Protein AF-A0A193QEX2-F1 (afdb_monomer_lite)

Organism: Sodalis glossinidius (strain morsitans) (NCBI:txid343509)

InterPro domains:
  IPR018875 Antirepressor protein ant, N-terminal [PF10547] (1-49)
  IPR018875 Antirepressor protein ant, N-terminal [PR01994] (1-24)
  IPR018875 Antirepressor protein ant, N-terminal [PR01994] (25-47)
  IPR018877 Bacteriophage P22, Orf201, C-terminal [PF10549] (56-87)

Secondary structure (DSSP, 8-state):
-----GGGHHHHH-S--GGGS-HHHHHHHHHHHHHHHHHHHHHHHHS----TTS--HHHHHHHHHHHHHHHHHHHHHHHHHHHHHTT-PPP-

Sequence (92 aa):
MLCLPLRKLAGWLQTINPNKVKSEIRDKVVQYQNECDDVLYEYWTKGQVTNPRKRSVMQELNAACAELKTDKAVASVFGTELNEWKGIDLPG

Structure (mmCIF, N/CA/C/O backbone):
data_AF-A0A193QEX2-F1
#
_entry.id   AF-A0A193QEX2-F1
#
loop_
_atom_site.group_PDB
_atom_site.id
_atom_site.type_symbol
_atom_site.label_atom_id
_atom_site.label_alt_id
_atom_site.label_comp_id
_atom_site.label_asym_id
_atom_site.label_entity_id
_atom_site.label_seq_id
_atom_site.pdbx_PDB_ins_code
_atom_site.Cartn_x
_atom_site.Cartn_y
_atom_site.Cartn_z
_atom_site.occupancy
_atom_site.B_iso_or_equiv
_atom_site.auth_seq_id
_atom_site.auth_comp_id
_atom_site.auth_asym_id
_atom_site.auth_atom_id
_atom_site.pdbx_PDB_model_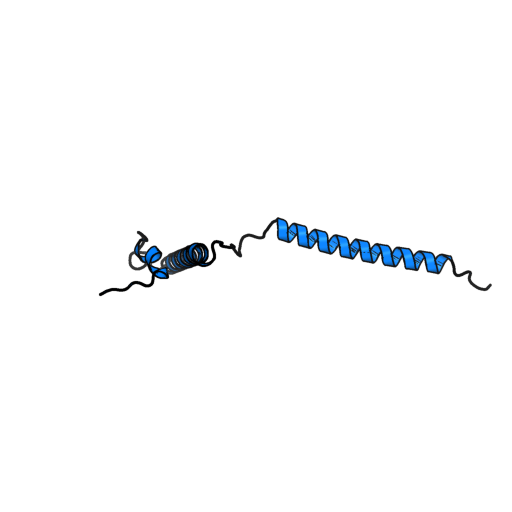num
ATOM 1 N N . MET A 1 1 ? -17.339 -24.228 20.228 1.00 48.81 1 MET A N 1
ATOM 2 C CA . MET A 1 1 ? -16.079 -24.241 19.455 1.00 48.81 1 MET A CA 1
ATOM 3 C C . MET A 1 1 ? -16.031 -22.953 18.640 1.00 48.81 1 MET A C 1
ATOM 5 O O . MET A 1 1 ? -16.844 -22.810 17.739 1.00 48.81 1 MET A O 1
ATOM 9 N N . LEU A 1 2 ? -15.197 -21.978 19.011 1.00 62.75 2 LEU A N 1
ATOM 10 C CA . LEU A 1 2 ? -15.046 -20.721 18.264 1.00 62.75 2 LEU A CA 1
ATOM 11 C C . LEU A 1 2 ? -13.842 -20.867 17.330 1.00 62.75 2 LEU A C 1
ATOM 13 O O . LEU A 1 2 ? -12.702 -20.718 17.755 1.00 62.75 2 LEU A O 1
ATOM 17 N N . CYS A 1 3 ? -14.086 -21.225 16.073 1.00 68.00 3 CYS A N 1
ATOM 18 C CA . CYS A 1 3 ? -13.064 -21.219 15.032 1.00 68.00 3 CYS A CA 1
ATOM 19 C C . CYS A 1 3 ? -12.962 -19.801 14.452 1.00 68.00 3 CYS A C 1
ATOM 21 O O . CYS A 1 3 ? -13.840 -19.355 13.714 1.00 68.00 3 CYS A O 1
ATOM 23 N N . LEU A 1 4 ? -11.901 -19.071 14.809 1.00 67.81 4 LEU A N 1
ATOM 24 C CA . LEU A 1 4 ? -11.579 -17.808 14.150 1.00 67.81 4 LEU A CA 1
ATOM 25 C C . LEU A 1 4 ? -10.852 -18.112 12.830 1.00 67.81 4 LEU A C 1
ATOM 27 O O . LEU A 1 4 ? -9.913 -18.913 12.837 1.00 67.81 4 LEU A O 1
ATOM 31 N N . PRO A 1 5 ? -11.224 -17.486 11.700 1.00 70.81 5 PRO A N 1
ATOM 32 C CA . PRO A 1 5 ? -10.428 -17.598 10.486 1.00 70.81 5 PRO A CA 1
ATOM 33 C C . PRO A 1 5 ? -9.027 -17.036 10.754 1.00 70.81 5 PRO A C 1
ATOM 35 O O . PRO A 1 5 ? -8.904 -15.940 11.299 1.00 70.81 5 PRO A O 1
ATOM 38 N N . LEU A 1 6 ? -7.981 -17.764 10.343 1.00 69.31 6 LEU A N 1
ATOM 39 C CA . LEU A 1 6 ? -6.571 -17.410 10.584 1.00 69.31 6 LEU A CA 1
ATOM 40 C C . LEU A 1 6 ? -6.245 -15.970 10.157 1.00 69.31 6 LEU A C 1
ATOM 42 O O . LEU A 1 6 ? -5.493 -15.275 10.832 1.00 69.31 6 LEU A O 1
ATOM 46 N N . ARG A 1 7 ? -6.899 -15.490 9.093 1.00 68.19 7 ARG A N 1
ATOM 47 C CA . ARG A 1 7 ? -6.785 -14.109 8.607 1.00 68.19 7 ARG A CA 1
ATOM 48 C C . ARG A 1 7 ? -7.158 -13.054 9.655 1.00 68.19 7 ARG A C 1
ATOM 50 O O . ARG A 1 7 ? -6.609 -11.968 9.636 1.00 68.19 7 ARG A O 1
ATOM 57 N N . LYS A 1 8 ? -8.092 -13.362 10.558 1.00 68.00 8 LYS A N 1
ATOM 58 C CA . LYS A 1 8 ? -8.564 -12.454 11.616 1.00 68.00 8 LYS A CA 1
ATOM 59 C C . LYS A 1 8 ? -7.913 -12.719 12.974 1.00 68.00 8 LYS A C 1
ATOM 61 O O . LYS A 1 8 ? -8.266 -12.063 13.950 1.00 68.00 8 LYS A O 1
ATOM 66 N N . LEU A 1 9 ? -6.985 -13.677 13.058 1.00 73.06 9 LEU A N 1
ATOM 67 C CA . LEU A 1 9 ? -6.269 -13.973 14.298 1.00 73.06 9 LEU A CA 1
ATOM 68 C C . LEU A 1 9 ? -5.388 -12.789 14.724 1.00 73.06 9 LEU A C 1
ATOM 70 O O . LEU A 1 9 ? -5.363 -12.444 15.901 1.00 73.06 9 LEU A O 1
ATOM 74 N N . ALA A 1 10 ? -4.717 -12.141 13.767 1.00 68.50 10 ALA A N 1
ATOM 75 C CA . ALA A 1 10 ? -3.928 -10.938 14.023 1.00 68.50 10 ALA A CA 1
ATOM 76 C C . ALA A 1 10 ? -4.818 -9.787 14.520 1.00 68.50 10 ALA A C 1
ATOM 78 O O . ALA A 1 10 ? -4.530 -9.215 15.568 1.00 68.50 10 ALA A O 1
ATOM 79 N N . GLY A 1 11 ? -5.951 -9.539 13.852 1.00 69.44 11 GLY A N 1
ATOM 80 C CA . GLY A 1 11 ? -6.996 -8.621 14.314 1.00 69.44 11 GLY A CA 1
ATOM 81 C C . GLY A 1 11 ? -7.509 -8.894 15.734 1.00 69.44 11 GLY A C 1
ATOM 82 O O . GLY A 1 11 ? -7.770 -7.962 16.489 1.00 69.44 11 GLY A O 1
ATOM 83 N N . TRP A 1 12 ? -7.606 -10.161 16.144 1.00 69.06 12 TRP A N 1
ATOM 84 C CA . TRP A 1 12 ? -8.024 -10.536 17.502 1.00 69.06 12 TRP A CA 1
ATOM 85 C C . TRP A 1 12 ? -6.971 -10.223 18.578 1.00 69.06 12 TRP A C 1
ATOM 87 O O . TRP A 1 12 ? -7.329 -9.917 19.713 1.00 69.06 12 TRP A O 1
ATOM 97 N N . LEU A 1 13 ? -5.685 -10.254 18.219 1.00 67.69 13 LEU A N 1
ATOM 98 C CA . LEU A 1 13 ? -4.563 -9.894 19.095 1.00 67.69 13 LEU A CA 1
ATOM 99 C C . LEU A 1 13 ? -4.317 -8.380 19.187 1.00 67.69 13 LEU A C 1
ATOM 101 O O . LEU A 1 13 ? -3.479 -7.945 19.978 1.00 67.69 13 LEU A O 1
ATOM 105 N N . GLN A 1 14 ? -5.015 -7.561 18.400 1.00 72.19 14 GLN A N 1
ATOM 106 C CA . GLN A 1 14 ? -4.840 -6.114 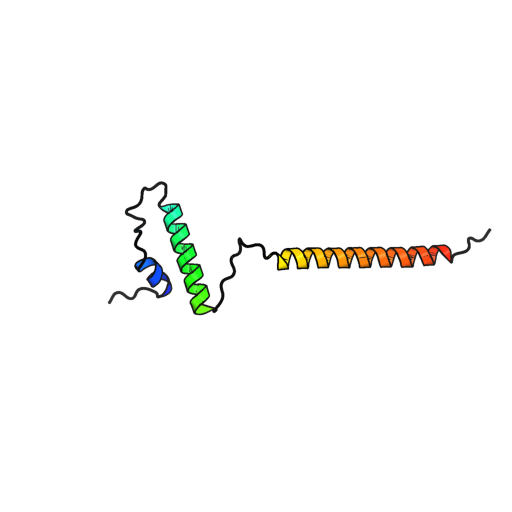18.446 1.00 72.19 14 GLN A CA 1
ATOM 107 C C . GLN A 1 14 ? -5.387 -5.538 19.759 1.00 72.19 14 GLN A C 1
ATOM 109 O O . GLN A 1 14 ? -6.549 -5.709 20.119 1.00 72.19 14 GLN A O 1
ATOM 114 N N . THR A 1 15 ? -4.554 -4.764 20.454 1.00 72.88 15 THR A N 1
ATOM 115 C CA . THR A 1 15 ? -4.884 -4.133 21.743 1.00 72.88 15 THR A CA 1
ATOM 116 C C . THR A 1 15 ? -5.950 -3.032 21.628 1.00 72.88 15 THR A C 1
ATOM 118 O O . THR A 1 15 ? -6.483 -2.564 22.634 1.00 72.88 15 THR A O 1
ATOM 121 N N . ILE A 1 16 ? -6.267 -2.592 20.405 1.00 78.19 16 ILE A N 1
ATOM 122 C CA . ILE A 1 16 ? -7.201 -1.497 20.128 1.00 78.19 16 ILE A CA 1
ATOM 123 C C . ILE A 1 16 ? -8.537 -2.075 19.663 1.00 78.19 16 ILE A C 1
ATOM 125 O O . ILE A 1 16 ? -8.661 -2.576 18.549 1.00 78.19 16 ILE A O 1
ATOM 129 N N . ASN A 1 17 ? -9.567 -1.947 20.502 1.00 78.25 17 ASN A N 1
ATOM 130 C CA . ASN A 1 17 ? -10.927 -2.325 20.132 1.00 78.25 17 ASN A CA 1
ATOM 131 C C . ASN A 1 17 ? -11.648 -1.129 19.482 1.00 78.25 17 ASN A C 1
ATOM 133 O O . ASN A 1 17 ? -11.927 -0.170 20.206 1.00 78.25 17 ASN A O 1
ATOM 137 N N . PRO A 1 18 ? -12.034 -1.184 18.191 1.00 79.31 18 PRO A N 1
ATOM 138 C CA . PRO A 1 18 ? -12.686 -0.071 17.489 1.00 79.31 18 PRO A CA 1
ATOM 139 C C . PRO A 1 18 ? -13.992 0.396 18.158 1.00 79.31 18 PRO A C 1
ATOM 141 O O .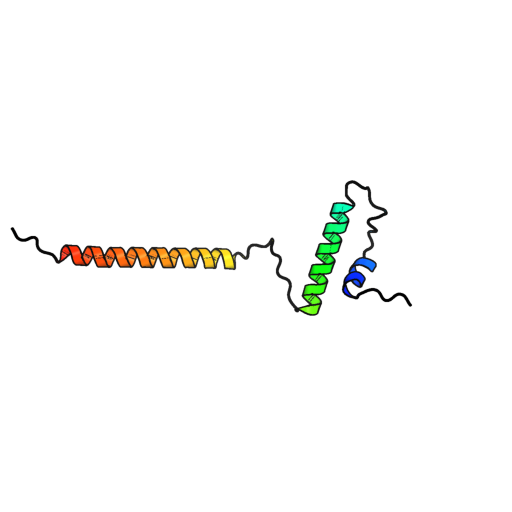 PRO A 1 18 ? -14.354 1.571 18.066 1.00 79.31 18 PRO A O 1
ATOM 144 N N . ASN A 1 19 ? -14.677 -0.477 18.907 1.00 80.19 19 ASN A N 1
ATOM 145 C CA . ASN A 1 19 ? -15.887 -0.116 19.654 1.00 80.19 19 ASN A CA 1
ATOM 146 C C . ASN A 1 19 ? -15.601 0.762 20.879 1.00 80.19 19 ASN A C 1
ATOM 148 O O . ASN A 1 19 ? -16.486 1.491 21.320 1.00 80.19 19 ASN A O 1
ATOM 152 N N . LYS A 1 20 ? -14.373 0.722 21.408 1.00 83.88 20 LYS A N 1
ATOM 153 C CA . LYS A 1 20 ? -13.922 1.558 22.531 1.00 83.88 20 LYS A CA 1
ATOM 154 C C . LYS A 1 20 ? -13.222 2.846 22.084 1.00 83.88 20 LYS A C 1
ATOM 156 O O . LYS A 1 20 ? -12.691 3.570 22.919 1.00 83.88 20 LYS A O 1
ATOM 161 N N . VAL A 1 21 ? -13.229 3.140 20.785 1.00 85.44 21 VAL A N 1
ATOM 162 C CA . VAL A 1 21 ? -12.650 4.356 20.210 1.00 85.44 21 VAL A CA 1
ATOM 163 C C . VAL A 1 21 ? -13.765 5.356 19.866 1.00 85.44 21 VAL A C 1
ATOM 165 O O . VAL A 1 21 ? -14.885 4.951 19.538 1.00 85.44 21 VAL A O 1
ATOM 168 N N . LYS A 1 22 ? -13.466 6.663 19.942 1.00 86.62 22 LYS A N 1
ATOM 169 C CA . LYS A 1 22 ? -14.353 7.744 19.474 1.00 86.62 22 LYS A CA 1
ATOM 170 C C . LYS A 1 22 ? -14.819 7.480 18.038 1.00 86.62 22 LYS A C 1
ATOM 172 O O . LYS A 1 22 ? -14.019 7.069 17.196 1.00 86.62 22 LYS A O 1
ATOM 177 N N . SER A 1 23 ? -16.091 7.762 17.761 1.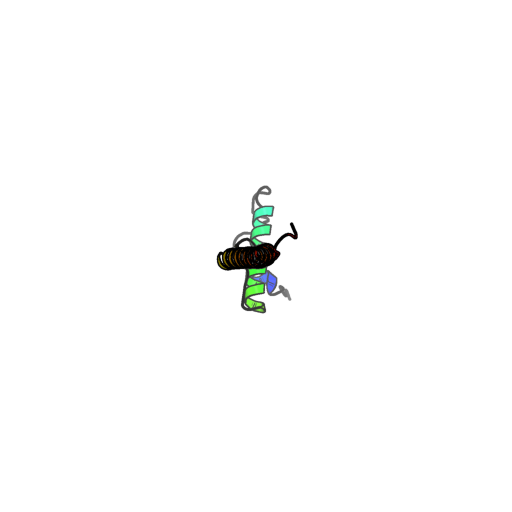00 86.06 23 SER A N 1
ATOM 178 C CA . SER A 1 23 ? -16.725 7.531 16.455 1.00 86.06 23 SER A CA 1
ATOM 179 C C . SER A 1 23 ? -15.960 8.180 15.297 1.00 86.06 23 SER A C 1
ATOM 181 O O . SER A 1 23 ? -15.760 7.535 14.279 1.00 86.06 23 SER A O 1
ATOM 183 N N . GLU A 1 24 ? -15.441 9.394 15.488 1.00 89.06 24 GLU A N 1
ATOM 184 C CA . GLU A 1 24 ? -14.694 10.163 14.476 1.00 89.06 24 GLU A CA 1
ATOM 185 C C . GLU A 1 24 ? -13.431 9.473 13.936 1.00 89.06 24 GLU A C 1
ATOM 187 O O . GLU A 1 24 ? -13.007 9.732 12.812 1.00 89.06 24 GLU A O 1
ATOM 192 N N . ILE A 1 25 ? -12.795 8.612 14.734 1.00 87.81 25 ILE A N 1
ATOM 193 C CA . ILE A 1 25 ? -11.550 7.927 14.350 1.00 87.81 25 ILE A CA 1
ATOM 194 C C . ILE A 1 25 ? -11.736 6.415 14.205 1.00 87.81 25 ILE A C 1
ATOM 196 O O . ILE A 1 25 ? -10.807 5.732 13.777 1.00 87.81 25 ILE A O 1
ATOM 200 N N . ARG A 1 26 ? -12.924 5.887 14.531 1.00 88.44 26 ARG A N 1
ATOM 201 C CA . ARG A 1 26 ? -13.238 4.457 14.434 1.00 88.44 26 ARG A CA 1
ATOM 202 C C . ARG A 1 26 ? -12.990 3.934 13.023 1.00 88.44 26 ARG A C 1
ATOM 204 O O . ARG A 1 26 ? -12.324 2.915 12.879 1.00 88.44 26 ARG A O 1
ATOM 211 N N . ASP A 1 27 ? -13.444 4.658 12.006 1.00 88.62 27 ASP A N 1
ATOM 212 C CA . ASP A 1 27 ? -13.300 4.233 10.609 1.00 88.62 27 ASP A CA 1
ATOM 213 C C . ASP A 1 27 ? -11.831 4.178 10.178 1.00 88.62 27 ASP A C 1
ATOM 215 O O . ASP A 1 27 ? -11.404 3.221 9.535 1.00 88.62 27 ASP A O 1
ATOM 219 N N . LYS A 1 28 ? -11.019 5.149 10.620 1.00 88.56 28 LYS A N 1
ATOM 220 C CA . LYS A 1 28 ? -9.569 5.163 10.368 1.00 88.56 28 LYS A CA 1
ATOM 221 C C . LYS A 1 28 ? -8.864 3.989 11.043 1.00 88.56 28 LYS A C 1
ATOM 223 O O . LYS A 1 28 ? -7.976 3.385 10.448 1.00 88.56 28 LYS A O 1
ATOM 228 N N . VAL A 1 29 ? -9.260 3.660 12.274 1.00 88.06 29 VAL A N 1
ATOM 229 C CA . VAL A 1 29 ? -8.722 2.501 13.000 1.00 88.06 29 VAL A CA 1
ATOM 230 C C . VAL A 1 29 ? -9.089 1.211 12.274 1.00 88.06 29 VAL A C 1
ATOM 232 O O . VAL A 1 29 ? -8.205 0.407 12.011 1.00 88.06 29 VAL A O 1
ATOM 235 N N . VAL A 1 30 ? -10.351 1.033 11.879 1.00 87.69 30 VAL A N 1
ATOM 236 C CA . VAL A 1 30 ? -10.794 -0.161 11.139 1.00 87.69 30 VAL A CA 1
ATOM 237 C C . VAL A 1 30 ? -10.046 -0.299 9.812 1.00 87.69 30 VAL A C 1
ATOM 239 O O . VAL A 1 30 ? -9.590 -1.391 9.482 1.00 87.69 30 VAL A O 1
ATOM 242 N N . GLN A 1 31 ? -9.864 0.796 9.070 1.00 88.31 31 GLN A N 1
ATOM 243 C CA . GLN A 1 31 ? -9.091 0.783 7.830 1.00 88.31 31 GLN A CA 1
ATOM 244 C C . GLN A 1 31 ? -7.640 0.350 8.069 1.00 88.31 31 GLN A C 1
ATOM 246 O O . GLN A 1 31 ? -7.143 -0.525 7.366 1.00 88.31 31 GLN A O 1
ATOM 251 N N . TYR A 1 32 ? -6.981 0.915 9.083 1.00 86.81 32 TYR A N 1
ATOM 252 C CA . TYR A 1 32 ? -5.613 0.546 9.444 1.00 86.81 32 TYR A CA 1
ATOM 253 C C . TYR A 1 32 ? -5.497 -0.938 9.818 1.00 86.81 32 TYR A C 1
ATOM 255 O O . TYR A 1 32 ? -4.604 -1.632 9.342 1.00 86.81 32 TYR A O 1
ATOM 263 N N . GLN A 1 33 ? -6.428 -1.440 10.631 1.00 86.38 33 GLN A N 1
ATOM 264 C CA . GLN A 1 33 ? -6.446 -2.838 11.059 1.00 86.38 33 GLN A CA 1
ATOM 265 C C . GLN A 1 33 ? -6.650 -3.795 9.879 1.00 86.38 33 GLN A C 1
ATOM 267 O O . GLN A 1 33 ? -5.951 -4.801 9.794 1.00 86.38 33 GLN A O 1
ATOM 272 N N . ASN A 1 34 ? -7.540 -3.452 8.941 1.00 86.25 34 ASN A N 1
ATOM 273 C CA . ASN A 1 34 ? -7.740 -4.227 7.716 1.00 86.25 34 ASN A CA 1
ATOM 274 C C . ASN A 1 34 ? -6.481 -4.241 6.833 1.00 86.25 34 ASN A C 1
ATOM 276 O O . ASN A 1 34 ? -6.090 -5.303 6.362 1.00 86.25 34 ASN A O 1
ATOM 280 N N . GLU A 1 35 ? -5.816 -3.093 6.648 1.00 86.25 35 GLU A N 1
ATOM 281 C CA . GLU A 1 35 ? -4.564 -3.022 5.879 1.00 86.25 35 GLU A CA 1
ATOM 282 C C . GLU A 1 35 ? -3.466 -3.891 6.513 1.00 86.25 35 GLU A C 1
ATOM 284 O O . GLU A 1 35 ? -2.744 -4.592 5.805 1.00 86.25 35 GLU A O 1
ATOM 289 N N . CYS A 1 36 ? -3.350 -3.888 7.845 1.00 85.12 36 CYS A N 1
ATOM 290 C CA . CYS A 1 36 ? -2.408 -4.751 8.555 1.00 85.12 36 CYS A CA 1
ATOM 291 C C . CYS A 1 36 ? -2.725 -6.241 8.374 1.00 85.12 36 CYS A C 1
ATOM 293 O O . CYS A 1 36 ? -1.805 -7.025 8.132 1.00 85.12 36 CYS A O 1
ATOM 295 N N . ASP A 1 37 ? -3.998 -6.626 8.483 1.00 85.19 37 ASP A N 1
ATOM 296 C CA . ASP A 1 37 ? -4.433 -8.013 8.298 1.00 85.19 37 ASP A CA 1
ATOM 297 C C . ASP A 1 37 ? -4.128 -8.507 6.872 1.00 85.19 37 ASP A C 1
ATOM 299 O O . ASP A 1 37 ? -3.618 -9.617 6.704 1.00 85.19 37 ASP A O 1
ATOM 303 N N . ASP A 1 38 ? -4.378 -7.680 5.851 1.00 85.31 38 ASP A N 1
ATOM 304 C CA . ASP A 1 38 ? -4.096 -8.020 4.453 1.00 85.31 38 ASP A CA 1
ATOM 305 C C . ASP A 1 38 ? -2.588 -8.165 4.202 1.00 85.31 38 ASP A C 1
ATOM 307 O O . ASP A 1 38 ? -2.153 -9.166 3.633 1.00 85.31 38 ASP A O 1
ATOM 311 N N . VAL A 1 39 ? -1.769 -7.229 4.697 1.00 85.75 39 VAL A N 1
ATOM 312 C CA . VAL A 1 39 ? -0.299 -7.293 4.596 1.00 85.75 39 VAL A CA 1
ATOM 313 C C . VAL A 1 39 ? 0.251 -8.562 5.248 1.00 85.75 39 VAL A C 1
ATOM 315 O O . VAL A 1 39 ? 1.075 -9.259 4.652 1.00 85.75 39 VAL A O 1
ATOM 318 N N . LEU A 1 40 ? -0.202 -8.889 6.460 1.00 85.38 40 LEU A N 1
ATOM 319 C CA . LEU A 1 40 ? 0.238 -10.094 7.166 1.00 85.38 40 LEU A CA 1
ATOM 320 C C . LEU A 1 40 ? -0.178 -11.363 6.420 1.00 85.38 40 LEU A C 1
ATOM 322 O O . LEU A 1 40 ? 0.626 -12.284 6.265 1.00 85.38 40 LEU A O 1
ATOM 326 N N . TYR A 1 41 ? -1.415 -11.405 5.925 1.00 85.00 41 TYR A N 1
ATOM 327 C CA . TYR A 1 41 ? -1.918 -12.542 5.168 1.00 85.00 41 TYR A CA 1
ATOM 328 C C . TYR A 1 41 ? -1.147 -12.749 3.862 1.00 85.00 41 TYR A C 1
ATOM 330 O O . TYR A 1 41 ? -0.741 -13.873 3.560 1.00 85.00 41 TYR A O 1
ATOM 338 N N . GLU A 1 42 ? -0.912 -11.689 3.090 1.00 86.62 42 GLU A N 1
ATOM 339 C CA . GLU A 1 42 ? -0.134 -11.770 1.854 1.00 86.62 42 GLU A CA 1
ATOM 340 C C . GLU A 1 42 ? 1.302 -12.214 2.116 1.00 86.62 42 GLU A C 1
ATOM 342 O O . GLU A 1 42 ? 1.810 -13.082 1.406 1.00 86.62 42 GLU A O 1
ATOM 347 N N . TYR A 1 43 ? 1.930 -11.702 3.174 1.00 85.50 43 TYR A N 1
ATOM 348 C CA . TYR A 1 43 ? 3.273 -12.119 3.549 1.00 85.50 43 TYR A CA 1
ATOM 349 C C . TYR A 1 43 ? 3.334 -13.611 3.891 1.00 85.50 43 TYR A C 1
ATOM 351 O O . TYR A 1 43 ? 4.196 -14.322 3.383 1.00 85.50 43 TYR A O 1
ATOM 359 N N . TRP A 1 44 ? 2.401 -14.120 4.701 1.00 83.44 44 TRP A N 1
ATOM 360 C CA . TRP A 1 44 ? 2.391 -15.536 5.078 1.00 83.44 44 TRP A CA 1
ATOM 361 C C . TRP A 1 44 ? 1.975 -16.480 3.950 1.00 83.44 44 TRP A C 1
ATOM 363 O O . TRP A 1 44 ? 2.458 -17.607 3.907 1.00 83.44 44 TRP A O 1
ATOM 373 N N . THR A 1 45 ? 1.096 -16.056 3.040 1.00 85.06 45 THR A N 1
ATOM 374 C CA . THR A 1 45 ? 0.598 -16.929 1.960 1.00 85.06 45 THR A CA 1
ATOM 375 C C . THR A 1 45 ? 1.438 -16.876 0.692 1.00 85.06 45 THR A C 1
ATOM 377 O O . THR A 1 45 ? 1.619 -17.901 0.041 1.00 85.06 45 THR A O 1
ATOM 380 N N . LYS A 1 46 ? 1.949 -15.697 0.327 1.00 86.12 46 LYS A N 1
ATOM 381 C CA . LYS A 1 46 ? 2.699 -15.464 -0.916 1.00 86.12 46 LYS A CA 1
ATOM 382 C C . LYS A 1 46 ? 4.199 -15.264 -0.674 1.00 86.12 46 LYS A C 1
ATOM 384 O O . LYS A 1 46 ? 4.962 -15.250 -1.636 1.00 86.12 46 LYS A O 1
ATOM 389 N N . GLY A 1 47 ? 4.625 -15.067 0.578 1.00 86.00 47 GLY A N 1
ATOM 390 C CA . GLY A 1 47 ? 6.023 -14.814 0.953 1.00 86.00 47 GLY A CA 1
ATOM 391 C C . GLY A 1 47 ? 6.514 -13.387 0.681 1.00 86.00 47 GLY A C 1
ATOM 392 O O . GLY A 1 47 ? 7.649 -13.054 1.014 1.00 86.00 47 GLY A O 1
ATOM 393 N N . GLN A 1 48 ? 5.688 -12.535 0.070 1.00 82.38 48 GLN A N 1
ATOM 394 C CA . GLN A 1 48 ? 6.053 -11.176 -0.327 1.00 82.38 48 GLN A CA 1
ATOM 395 C C . GLN A 1 48 ? 4.844 -10.243 -0.272 1.00 82.38 48 GLN A C 1
ATOM 397 O O . GLN A 1 48 ? 3.717 -10.657 -0.540 1.00 82.38 48 GLN A O 1
ATOM 402 N N . VAL A 1 49 ? 5.103 -8.973 0.040 1.00 83.44 49 VAL A N 1
ATOM 403 C CA . VAL A 1 49 ? 4.102 -7.900 0.061 1.00 83.44 49 VAL A CA 1
ATOM 404 C C . VAL A 1 49 ? 4.620 -6.742 -0.774 1.00 83.44 49 VAL A C 1
ATOM 406 O O . VAL A 1 49 ? 5.733 -6.258 -0.559 1.00 83.44 49 VAL A O 1
ATOM 409 N N . THR A 1 50 ? 3.806 -6.266 -1.711 1.00 80.06 50 THR A N 1
ATOM 410 C CA . THR A 1 50 ? 4.109 -5.076 -2.509 1.00 80.06 50 THR A CA 1
ATOM 411 C C . THR A 1 50 ? 3.234 -3.929 -2.029 1.00 80.06 50 THR A C 1
ATOM 413 O O . THR A 1 50 ? 2.014 -4.004 -2.106 1.00 80.06 50 THR A O 1
ATOM 416 N N . ASN A 1 51 ? 3.845 -2.852 -1.530 1.00 79.88 51 ASN A N 1
ATOM 417 C CA . ASN A 1 51 ? 3.092 -1.666 -1.135 1.00 79.88 51 ASN A CA 1
ATOM 418 C C . ASN A 1 51 ? 2.761 -0.827 -2.386 1.00 79.88 51 ASN A C 1
ATOM 420 O O . ASN A 1 51 ? 3.682 -0.241 -2.959 1.00 79.88 51 ASN A O 1
ATOM 424 N N . PRO A 1 52 ? 1.481 -0.696 -2.780 1.00 74.25 52 PRO A N 1
ATOM 425 C CA . PRO A 1 52 ? 1.094 0.024 -3.993 1.00 74.25 52 PRO A CA 1
ATOM 426 C C . PRO A 1 52 ? 1.334 1.540 -3.905 1.00 74.25 52 PRO A C 1
ATOM 428 O O . PRO A 1 52 ? 1.381 2.216 -4.927 1.00 74.25 52 PRO A O 1
ATOM 431 N N . ARG A 1 53 ? 1.501 2.098 -2.695 1.00 72.19 53 ARG A N 1
ATOM 432 C CA . ARG A 1 53 ? 1.819 3.521 -2.477 1.00 72.19 53 ARG A CA 1
ATOM 433 C C . ARG A 1 53 ? 3.311 3.807 -2.629 1.00 72.19 53 ARG A C 1
ATOM 435 O O . ARG A 1 53 ? 3.696 4.960 -2.807 1.00 72.19 53 ARG A O 1
ATOM 442 N N . LYS A 1 54 ? 4.164 2.780 -2.546 1.00 70.75 54 LYS A N 1
ATOM 443 C CA . LYS A 1 54 ? 5.599 2.926 -2.782 1.00 70.75 54 LYS A CA 1
ATOM 444 C C . LYS A 1 54 ? 5.827 2.865 -4.288 1.00 70.75 54 LYS A C 1
ATOM 446 O O . LYS A 1 54 ? 5.852 1.784 -4.870 1.00 70.75 54 LYS A O 1
ATOM 451 N N . ARG A 1 55 ? 6.019 4.023 -4.922 1.00 63.53 55 ARG A N 1
ATOM 452 C CA . ARG A 1 55 ? 6.597 4.039 -6.266 1.00 63.53 55 ARG A CA 1
ATOM 453 C C . ARG A 1 55 ? 7.998 3.463 -6.162 1.00 63.53 55 ARG A C 1
ATOM 455 O O . ARG A 1 55 ? 8.830 3.943 -5.389 1.00 63.53 55 ARG A O 1
ATOM 462 N N . SER A 1 56 ? 8.231 2.365 -6.866 1.00 71.94 56 SER A N 1
ATOM 463 C CA . SER A 1 56 ? 9.573 1.826 -6.977 1.00 71.94 56 SER A CA 1
ATOM 464 C C . SER A 1 56 ? 10.393 2.839 -7.767 1.00 71.94 56 SER A C 1
ATOM 466 O O . SER A 1 56 ? 10.127 3.050 -8.946 1.00 71.94 56 SER A O 1
ATOM 468 N N . VAL A 1 57 ? 11.395 3.453 -7.130 1.00 75.81 57 VAL A N 1
ATOM 469 C CA . VAL A 1 57 ? 12.372 4.327 -7.812 1.00 75.81 57 VAL A CA 1
ATOM 470 C C . VAL A 1 57 ? 12.964 3.603 -9.027 1.00 75.81 57 VAL A C 1
ATOM 472 O O . VAL A 1 57 ? 13.216 4.206 -10.062 1.00 75.81 57 VAL A O 1
ATOM 475 N N . MET A 1 58 ? 13.099 2.276 -8.935 1.00 72.56 58 MET A N 1
ATOM 476 C CA . MET A 1 58 ? 13.523 1.428 -10.043 1.00 72.56 58 MET A CA 1
ATOM 477 C C . MET A 1 58 ? 12.490 1.363 -11.180 1.00 72.56 58 MET A C 1
ATOM 479 O O . MET A 1 58 ? 12.881 1.340 -12.339 1.00 72.56 58 MET A O 1
A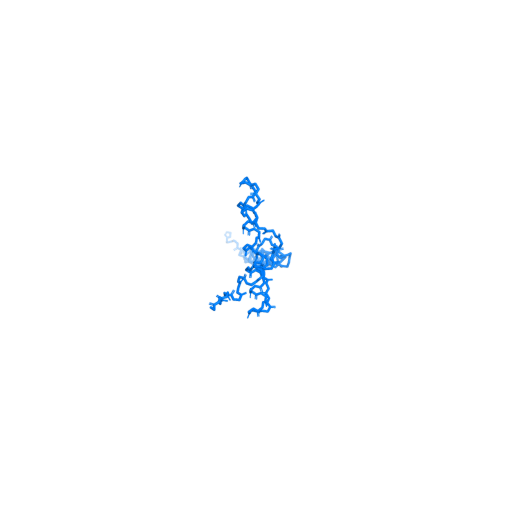TOM 483 N N . GLN A 1 59 ? 11.181 1.344 -10.894 1.00 77.06 59 GLN A N 1
ATOM 484 C CA . GLN A 1 59 ? 10.153 1.422 -11.944 1.00 77.06 59 GLN A CA 1
ATOM 485 C C . GLN A 1 59 ? 10.165 2.781 -12.641 1.00 77.06 59 GLN A C 1
ATOM 487 O O . GLN A 1 59 ? 10.075 2.816 -13.864 1.00 77.06 59 GLN A O 1
ATOM 492 N N . GLU A 1 60 ? 10.304 3.875 -11.889 1.00 81.56 60 GLU A N 1
ATOM 493 C CA . GLU A 1 60 ? 10.405 5.222 -12.465 1.00 81.56 60 GLU A CA 1
ATOM 494 C C . GLU A 1 60 ? 11.655 5.351 -13.344 1.00 81.56 60 GLU A C 1
ATOM 496 O O . GLU A 1 60 ? 11.569 5.811 -14.481 1.00 81.56 60 GLU A O 1
ATOM 501 N N . LEU A 1 61 ? 12.801 4.851 -12.870 1.00 83.69 61 LEU A N 1
ATOM 502 C CA . LEU A 1 61 ? 14.040 4.828 -13.644 1.00 83.69 61 LEU A CA 1
ATOM 503 C C . LEU A 1 61 ? 13.911 3.972 -14.911 1.00 83.69 61 LEU A C 1
ATOM 505 O O . LEU A 1 61 ? 14.337 4.391 -15.983 1.00 83.69 61 LEU A O 1
ATOM 509 N N . ASN A 1 62 ? 13.296 2.792 -14.812 1.00 84.81 62 ASN A N 1
ATOM 510 C CA . ASN A 1 62 ? 13.078 1.919 -15.964 1.00 84.81 62 ASN A CA 1
ATOM 511 C C . ASN A 1 62 ? 12.153 2.559 -17.007 1.00 84.81 62 ASN A C 1
ATOM 513 O O . ASN A 1 62 ? 12.405 2.404 -18.201 1.00 84.81 62 ASN A O 1
ATOM 517 N N . ALA A 1 63 ? 11.116 3.281 -16.572 1.00 86.31 63 ALA A N 1
ATOM 518 C CA . ALA A 1 63 ? 10.232 4.026 -17.464 1.00 86.31 63 ALA A CA 1
ATOM 519 C C . ALA A 1 63 ? 10.990 5.157 -18.175 1.00 86.31 63 ALA A C 1
ATOM 521 O O . ALA A 1 63 ? 10.969 5.223 -19.401 1.00 86.31 63 ALA A O 1
ATOM 522 N N . ALA A 1 64 ? 11.765 5.956 -17.435 1.00 86.75 64 ALA A N 1
ATOM 523 C CA . ALA A 1 64 ? 12.591 7.017 -18.014 1.00 86.75 64 ALA A CA 1
ATOM 524 C C . ALA A 1 64 ? 13.651 6.470 -18.993 1.00 86.75 64 ALA A C 1
ATOM 526 O O . ALA A 1 64 ? 13.889 7.032 -20.061 1.00 86.75 64 ALA A O 1
ATOM 527 N N . CYS A 1 65 ? 14.273 5.328 -18.679 1.00 86.69 65 CYS A N 1
ATOM 528 C CA . CYS A 1 65 ? 15.191 4.655 -19.599 1.00 86.69 65 CYS A CA 1
ATOM 529 C C . CYS A 1 65 ? 14.490 4.111 -20.853 1.00 86.69 65 CYS A C 1
ATOM 531 O O . CYS A 1 65 ? 15.136 3.995 -21.896 1.00 86.69 65 CYS A O 1
ATOM 533 N N . ALA A 1 66 ? 13.212 3.734 -20.765 1.00 87.62 66 ALA A N 1
ATOM 534 C CA . ALA A 1 66 ? 12.432 3.301 -21.919 1.00 87.62 66 ALA A CA 1
ATOM 535 C C . ALA A 1 66 ? 12.101 4.487 -22.837 1.00 87.62 66 ALA A C 1
ATOM 537 O O . ALA A 1 66 ? 12.323 4.380 -24.041 1.00 87.62 66 ALA A O 1
ATOM 538 N N . GLU A 1 67 ? 11.687 5.620 -22.266 1.00 88.31 67 GLU A N 1
ATOM 539 C CA . GLU A 1 67 ? 11.439 6.871 -23.001 1.00 88.31 67 GLU A CA 1
ATOM 540 C C . GLU A 1 67 ? 12.710 7.378 -23.707 1.00 88.31 67 GLU A C 1
ATOM 542 O O . GLU A 1 67 ? 12.704 7.686 -24.897 1.00 88.31 67 GLU A O 1
ATOM 547 N N . LEU A 1 68 ? 13.865 7.341 -23.037 1.00 88.25 68 LEU A N 1
ATOM 548 C CA . LEU A 1 68 ? 15.122 7.758 -23.668 1.00 88.25 68 LEU A CA 1
ATOM 549 C C . LEU A 1 68 ? 15.524 6.851 -24.843 1.00 88.25 68 LEU A C 1
ATOM 551 O O . LEU A 1 68 ? 16.109 7.310 -25.828 1.00 88.25 68 LEU A O 1
ATOM 555 N N . LYS A 1 69 ? 15.226 5.547 -24.764 1.00 90.12 69 LYS A N 1
ATOM 556 C CA . LYS A 1 69 ? 15.478 4.618 -25.876 1.00 90.12 69 LYS A CA 1
ATOM 557 C C . LYS A 1 69 ? 14.585 4.928 -27.072 1.00 90.12 69 LYS A C 1
ATOM 559 O O . LYS A 1 69 ? 15.079 4.848 -28.196 1.00 90.12 69 LYS A O 1
ATOM 564 N N . THR A 1 70 ? 13.318 5.276 -26.846 1.00 88.94 70 THR A N 1
ATOM 565 C CA . THR A 1 70 ? 12.415 5.671 -27.932 1.00 88.94 70 THR A CA 1
ATOM 566 C C . THR A 1 70 ? 12.884 6.961 -28.586 1.00 88.94 70 THR A C 1
ATOM 568 O O . THR A 1 70 ? 13.002 6.997 -29.807 1.00 88.94 70 THR A O 1
ATOM 571 N N . ASP A 1 71 ? 13.286 7.960 -27.799 1.00 87.81 71 ASP A N 1
ATOM 572 C CA . ASP A 1 71 ? 13.772 9.240 -28.327 1.00 87.81 71 ASP A CA 1
ATOM 573 C C . ASP A 1 71 ? 15.046 9.064 -29.154 1.00 87.81 71 ASP A C 1
ATOM 575 O O . ASP A 1 71 ? 15.176 9.608 -30.252 1.00 87.81 71 ASP A O 1
ATOM 579 N N . LYS A 1 72 ? 15.980 8.236 -28.672 1.00 90.50 72 LYS A N 1
ATOM 580 C CA . LYS A 1 72 ? 17.204 7.920 -29.413 1.00 90.50 72 LYS A CA 1
ATOM 581 C C . LYS A 1 72 ? 16.910 7.173 -30.716 1.00 90.50 72 LYS A C 1
ATOM 583 O O . LYS A 1 72 ? 17.570 7.434 -31.721 1.00 90.50 72 LYS A O 1
ATOM 588 N N . ALA A 1 73 ? 15.950 6.248 -30.708 1.00 88.56 73 ALA A N 1
ATOM 589 C CA . ALA A 1 73 ? 15.543 5.528 -31.910 1.00 88.56 73 ALA A CA 1
ATOM 590 C C . ALA A 1 73 ? 14.926 6.483 -32.941 1.00 88.56 73 ALA A C 1
ATOM 592 O O . ALA A 1 73 ? 15.324 6.465 -34.102 1.00 88.56 73 ALA A O 1
ATOM 593 N N . VAL A 1 74 ? 14.035 7.373 -32.501 1.00 88.44 74 VAL A N 1
ATOM 594 C CA . VAL A 1 74 ? 13.414 8.401 -33.343 1.00 88.44 74 VAL A CA 1
ATOM 595 C C . VAL A 1 74 ? 14.471 9.338 -33.934 1.00 88.44 74 VAL A C 1
ATOM 597 O O . VAL A 1 74 ? 14.505 9.540 -35.145 1.00 88.44 74 VAL A O 1
ATOM 600 N N . ALA A 1 75 ? 15.400 9.841 -33.116 1.00 87.44 75 ALA A N 1
ATOM 601 C CA . ALA A 1 75 ? 16.496 10.688 -33.586 1.00 87.44 75 ALA A CA 1
ATOM 602 C C . ALA A 1 75 ? 17.396 9.978 -34.616 1.00 87.44 75 ALA A C 1
ATOM 604 O O . ALA A 1 75 ? 17.847 10.600 -35.578 1.00 87.44 75 ALA A O 1
ATOM 605 N N . SER A 1 76 ? 17.637 8.673 -34.444 1.00 90.50 76 SER A N 1
ATOM 606 C CA . SER A 1 76 ? 18.382 7.871 -35.419 1.00 90.50 76 SER A CA 1
ATOM 607 C C . SER A 1 76 ? 17.655 7.775 -36.760 1.00 90.50 76 SER A C 1
AT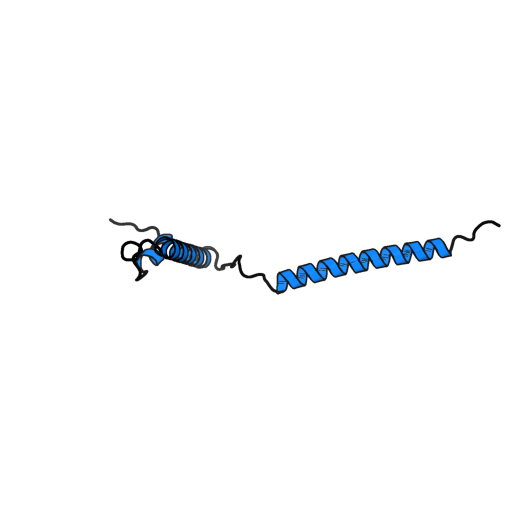OM 609 O O . SER A 1 76 ? 18.305 7.910 -37.793 1.00 90.50 76 SER A O 1
ATOM 611 N N . VAL A 1 77 ? 16.335 7.556 -36.750 1.00 90.12 77 VAL A N 1
ATOM 612 C CA . VAL A 1 77 ? 15.516 7.464 -37.972 1.00 90.12 77 VAL A CA 1
ATOM 613 C C . VAL A 1 77 ? 15.531 8.788 -38.736 1.00 90.12 77 VAL A C 1
ATOM 615 O O . VAL A 1 77 ? 15.788 8.809 -39.939 1.00 90.12 77 VAL A O 1
ATOM 618 N N . PHE A 1 78 ? 15.366 9.909 -38.032 1.00 87.44 78 PHE A N 1
ATOM 619 C CA . PHE A 1 78 ? 15.475 11.230 -38.653 1.00 87.44 78 PHE A CA 1
ATOM 620 C C . PHE A 1 78 ? 16.859 11.482 -39.261 1.00 87.44 78 PHE A C 1
ATOM 622 O O . PHE A 1 78 ? 16.971 12.042 -40.350 1.00 87.44 78 PHE A O 1
ATOM 629 N N . GLY A 1 79 ? 17.927 11.055 -38.581 1.00 86.25 79 GLY A N 1
ATOM 630 C CA . GLY A 1 79 ? 19.286 11.157 -39.108 1.00 86.25 79 GLY A CA 1
ATOM 631 C C . GLY A 1 79 ? 19.489 10.351 -40.392 1.00 86.25 79 GLY A C 1
ATOM 632 O O . GLY A 1 79 ? 20.156 10.833 -41.306 1.00 86.25 79 GLY A O 1
ATOM 633 N N . THR A 1 80 ? 18.912 9.149 -40.488 1.00 86.25 80 THR A N 1
ATOM 634 C CA . THR A 1 80 ? 18.984 8.340 -41.713 1.00 86.25 80 THR A CA 1
ATOM 635 C C . THR A 1 80 ? 18.221 8.983 -42.865 1.00 86.25 80 THR A C 1
ATOM 637 O O . THR A 1 80 ? 18.812 9.149 -43.928 1.00 86.25 80 THR A O 1
ATOM 640 N N . GLU A 1 81 ? 16.991 9.455 -42.642 1.00 82.31 81 GLU A N 1
ATOM 641 C CA . GLU A 1 81 ? 16.208 10.137 -43.683 1.00 82.31 81 GLU A CA 1
ATOM 642 C C . GLU A 1 81 ? 16.934 11.390 -44.191 1.00 82.31 81 GLU A C 1
ATOM 644 O O . GLU A 1 81 ? 17.093 11.583 -45.393 1.00 82.31 81 GLU A O 1
ATOM 649 N N . LEU A 1 82 ? 17.469 12.228 -43.297 1.00 83.62 82 LEU A N 1
ATOM 650 C CA . LEU A 1 82 ? 18.176 13.453 -43.688 1.00 83.62 82 LEU A CA 1
ATOM 651 C C . LEU A 1 82 ? 19.425 13.179 -44.548 1.00 83.62 82 LEU A C 1
ATOM 653 O O . LEU A 1 82 ? 19.801 14.008 -45.379 1.00 83.62 82 LEU A O 1
ATOM 657 N N . ASN A 1 83 ? 20.086 12.036 -44.347 1.00 80.50 83 ASN A N 1
ATOM 658 C CA . ASN A 1 83 ? 21.212 11.623 -45.184 1.00 80.50 83 ASN A CA 1
ATOM 659 C C . ASN A 1 83 ? 20.759 11.162 -46.576 1.00 80.50 83 ASN A C 1
ATOM 661 O O . ASN A 1 83 ? 21.474 11.419 -47.542 1.00 80.50 83 ASN A O 1
ATOM 665 N N . GLU A 1 84 ? 19.579 10.550 -46.701 1.00 82.56 84 GLU A N 1
ATOM 666 C CA . GLU A 1 84 ? 19.000 10.168 -47.996 1.00 82.56 84 GLU A CA 1
ATOM 667 C C . GLU A 1 84 ? 18.666 11.402 -48.845 1.00 82.56 84 GLU A C 1
ATOM 669 O O . GLU A 1 84 ? 19.034 11.459 -50.017 1.00 82.56 84 GLU A O 1
ATOM 674 N N . TRP A 1 85 ? 18.076 12.442 -48.246 1.00 77.62 85 TRP A N 1
ATOM 675 C CA . TRP A 1 85 ? 17.753 13.695 -48.947 1.00 77.62 85 TRP A CA 1
ATOM 676 C C . TRP A 1 85 ? 18.980 14.435 -49.483 1.00 77.62 85 TRP A C 1
ATOM 678 O O . TRP A 1 85 ? 18.902 15.086 -50.521 1.00 77.62 85 TRP A O 1
ATOM 688 N N . LYS A 1 86 ? 20.129 14.325 -48.808 1.00 77.75 86 LYS A N 1
ATOM 689 C CA . LYS A 1 86 ? 21.388 14.925 -49.278 1.00 77.75 86 LYS A CA 1
ATOM 690 C C . LYS A 1 86 ? 21.959 14.243 -50.523 1.00 77.75 86 LYS A C 1
ATOM 692 O O . LYS A 1 86 ? 22.791 14.848 -51.187 1.00 77.75 86 LYS A O 1
ATOM 697 N N . GLY A 1 87 ? 21.563 13.001 -50.806 1.00 72.00 87 GLY A N 1
ATOM 698 C CA . GLY A 1 87 ? 22.036 12.233 -51.960 1.00 72.00 87 GLY A CA 1
ATOM 699 C C . GLY A 1 87 ? 21.197 12.410 -53.226 1.00 72.00 87 GLY A C 1
ATOM 700 O O . GLY A 1 87 ? 21.559 11.868 -54.268 1.00 72.00 87 GLY A O 1
ATOM 701 N N . ILE A 1 88 ? 20.077 13.133 -53.153 1.00 78.31 88 ILE A N 1
ATOM 702 C CA . ILE A 1 88 ? 19.208 13.394 -54.302 1.00 78.31 88 ILE A CA 1
ATOM 703 C C . ILE A 1 88 ? 19.646 14.723 -54.924 1.00 78.31 88 ILE A C 1
ATOM 705 O O . ILE A 1 88 ? 19.217 15.792 -54.491 1.00 78.31 88 ILE A O 1
ATOM 709 N N . ASP A 1 89 ? 20.513 14.663 -55.936 1.00 65.56 89 ASP A N 1
ATOM 710 C CA . ASP A 1 89 ? 20.813 15.829 -56.768 1.00 65.56 89 ASP A CA 1
ATOM 711 C C . ASP A 1 89 ? 19.548 16.242 -57.540 1.00 65.56 89 ASP A C 1
ATOM 713 O O . ASP A 1 89 ? 18.949 15.453 -58.277 1.00 65.56 89 ASP A O 1
ATOM 717 N N . LEU A 1 90 ? 19.119 17.491 -57.345 1.00 63.53 90 LEU A N 1
ATOM 718 C CA . LEU A 1 90 ? 18.000 18.094 -58.068 1.00 63.53 90 LEU A CA 1
ATOM 719 C C . LEU A 1 90 ? 18.359 18.218 -59.561 1.00 63.53 90 LEU A C 1
ATOM 721 O O . LEU A 1 90 ? 19.393 18.814 -59.872 1.00 63.53 90 LEU A O 1
ATOM 725 N N . PRO A 1 91 ? 17.529 17.717 -60.495 1.00 62.16 91 PRO A N 1
ATOM 726 C CA . PRO A 1 91 ? 17.741 17.976 -61.913 1.00 62.16 91 PRO A CA 1
ATOM 727 C C . PRO A 1 91 ? 17.525 19.473 -62.182 1.00 62.16 91 PRO A C 1
ATOM 729 O O . PRO A 1 91 ? 16.448 20.004 -61.906 1.00 62.16 91 PRO A O 1
ATOM 732 N N . GLY A 1 92 ? 18.586 20.137 -62.651 1.00 56.59 92 GLY A N 1
ATOM 733 C CA . GLY A 1 92 ? 18.583 21.539 -63.081 1.00 56.59 92 GLY A CA 1
ATOM 734 C C . GLY A 1 92 ? 17.939 21.759 -64.441 1.00 56.59 92 GLY A C 1
ATOM 735 O O . GLY A 1 92 ? 17.905 20.801 -65.248 1.00 56.59 92 GLY A O 1
#

Radius of gyration: 28.84 Å; chains: 1; bounding box: 39×46×86 Å

Foldseek 3Di:
DDDDDPLCPQVVPDPDDLVPDDPVCSVVVVVVSNVVSVQVVCCVPVVDDDDPPDDDPVVVVVVVVVVVVVVVVVVVVVVVVVVVVVPDDDDD

pLDDT: mean 80.15, std 8.88, range [48.81, 90.5]